Protein AF-A0A3M8ACZ8-F1 (afdb_monomer)

Secondary structure (DSSP, 8-state):
--EEEEEEEEHHHHHHHHHHHHHHT---EEE-TTT-TTSPTTEEEEEEES--HHHHHHHHHHHTSPPEEPPPTTTT--

Mean predicted aligned error: 4.16 Å

Structure (mmCIF, N/CA/C/O backbone):
data_AF-A0A3M8ACZ8-F1
#
_entry.id   AF-A0A3M8ACZ8-F1
#
loop_
_atom_site.group_PDB
_atom_site.id
_atom_site.type_symbol
_atom_site.label_atom_id
_atom_site.label_alt_id
_atom_site.label_comp_id
_atom_site.label_asym_id
_atom_site.label_entity_id
_atom_site.label_seq_id
_atom_site.pdbx_PDB_ins_code
_atom_site.Cartn_x
_atom_site.Cartn_y
_atom_site.Cartn_z
_atom_site.occupancy
_atom_site.B_iso_or_equiv
_atom_site.auth_seq_id
_atom_site.auth_comp_id
_atom_site.auth_asym_id
_atom_site.auth_atom_id
_atom_site.pdbx_PDB_model_num
ATOM 1 N N . MET A 1 1 ? 3.683 8.530 10.066 1.00 81.56 1 MET A N 1
ATOM 2 C CA . MET A 1 1 ? 2.741 7.402 10.209 1.00 81.56 1 MET A CA 1
ATOM 3 C C . MET A 1 1 ? 3.554 6.126 10.379 1.00 81.56 1 MET A C 1
ATOM 5 O O . MET A 1 1 ? 4.549 5.992 9.677 1.00 81.56 1 MET A O 1
ATOM 9 N N . GLU A 1 2 ? 3.203 5.239 11.312 1.00 88.31 2 GLU A N 1
ATOM 10 C CA . GLU A 1 2 ? 3.869 3.930 11.428 1.00 88.31 2 GLU A CA 1
ATOM 11 C C . GLU A 1 2 ? 3.477 3.065 10.226 1.00 88.31 2 GLU A C 1
ATOM 13 O O . GLU A 1 2 ? 2.289 2.867 9.988 1.00 88.31 2 GLU A O 1
ATOM 18 N N . LYS A 1 3 ? 4.455 2.613 9.436 1.00 94.88 3 LYS A N 1
ATOM 19 C CA . LYS A 1 3 ? 4.244 1.888 8.174 1.00 94.88 3 LYS A CA 1
ATOM 20 C C . LYS A 1 3 ? 4.162 0.391 8.471 1.00 94.88 3 LYS A C 1
ATOM 22 O O . LYS A 1 3 ? 5.037 -0.140 9.143 1.00 94.88 3 LYS A O 1
ATOM 27 N N . SER A 1 4 ? 3.122 -0.282 7.982 1.00 96.25 4 SER A N 1
ATOM 28 C CA . SER A 1 4 ? 2.834 -1.679 8.340 1.00 96.25 4 SER A CA 1
ATOM 29 C C . SER A 1 4 ? 2.899 -2.626 7.146 1.00 96.25 4 SER A C 1
ATOM 31 O O . SER A 1 4 ? 3.545 -3.673 7.216 1.00 96.25 4 SER A O 1
ATOM 33 N N . PHE A 1 5 ? 2.275 -2.258 6.029 1.00 97.44 5 PHE A N 1
ATOM 34 C CA . PHE A 1 5 ? 2.268 -3.069 4.814 1.00 97.44 5 PHE A CA 1
ATOM 35 C C . PHE A 1 5 ? 2.186 -2.193 3.567 1.00 97.44 5 PHE A C 1
ATOM 37 O O . PHE A 1 5 ? 1.895 -0.999 3.647 1.00 97.44 5 PHE A O 1
ATOM 44 N N . TYR A 1 6 ? 2.465 -2.775 2.405 1.00 97.88 6 TYR A N 1
ATOM 45 C CA . TYR A 1 6 ? 2.438 -2.061 1.137 1.00 97.88 6 TYR A CA 1
ATOM 46 C C . TYR A 1 6 ? 2.044 -2.957 -0.039 1.00 97.88 6 TYR A C 1
ATOM 48 O O . TYR A 1 6 ? 2.092 -4.186 0.042 1.00 97.88 6 TYR A O 1
ATOM 56 N N . TYR A 1 7 ? 1.687 -2.322 -1.155 1.00 98.06 7 TYR A N 1
ATOM 57 C CA . TYR A 1 7 ? 1.477 -2.989 -2.438 1.00 98.06 7 TYR A CA 1
ATOM 58 C C . TYR A 1 7 ? 2.356 -2.350 -3.518 1.00 98.06 7 TYR A C 1
ATOM 60 O O . TYR A 1 7 ? 2.208 -1.152 -3.773 1.00 98.06 7 TYR A O 1
ATOM 68 N N . PRO A 1 8 ? 3.235 -3.121 -4.184 1.00 97.44 8 PRO A N 1
ATOM 69 C CA . PRO A 1 8 ? 3.979 -2.640 -5.340 1.00 97.44 8 PRO A CA 1
ATOM 70 C C . PRO A 1 8 ? 3.059 -2.574 -6.563 1.00 97.44 8 PRO A C 1
ATOM 72 O O . PRO A 1 8 ? 2.416 -3.566 -6.919 1.00 97.44 8 PRO A O 1
ATOM 75 N N . VAL A 1 9 ? 2.999 -1.418 -7.212 1.00 97.25 9 VAL A N 1
ATOM 76 C CA . VAL A 1 9 ? 2.131 -1.126 -8.360 1.00 97.25 9 VAL A CA 1
ATOM 77 C C . VAL A 1 9 ? 2.905 -0.366 -9.432 1.00 97.25 9 VAL A C 1
ATOM 79 O O . VAL A 1 9 ? 3.942 0.236 -9.159 1.00 97.25 9 VAL A O 1
ATOM 82 N N . SER A 1 10 ? 2.424 -0.394 -10.671 1.00 96.19 10 SER A N 1
ATOM 83 C CA . SER A 1 10 ? 2.909 0.523 -11.708 1.00 96.19 10 SER A CA 1
ATOM 84 C C . SER A 1 10 ? 2.416 1.958 -11.471 1.00 96.19 10 SER A C 1
ATOM 86 O O . SER A 1 10 ? 1.481 2.200 -10.706 1.00 96.19 10 SER A O 1
ATOM 88 N N . TRP A 1 11 ? 3.011 2.924 -12.171 1.00 92.50 11 TRP A N 1
ATOM 89 C CA . TRP A 1 11 ? 2.594 4.331 -12.124 1.00 92.50 11 TRP A CA 1
ATOM 90 C C . TRP A 1 11 ? 1.130 4.555 -12.528 1.00 92.50 11 TRP A C 1
ATOM 92 O O . TRP A 1 11 ? 0.418 5.328 -11.884 1.00 92.50 11 TRP A O 1
ATOM 102 N N . SER A 1 12 ? 0.663 3.872 -13.576 1.00 92.50 12 SER A N 1
ATOM 103 C CA . SER A 1 12 ? -0.720 3.988 -14.056 1.00 92.50 12 SER A CA 1
ATOM 104 C C . SER A 1 12 ? -1.719 3.436 -13.038 1.00 92.50 12 SER A C 1
ATOM 106 O O . SER A 1 12 ? -2.752 4.052 -12.770 1.00 92.50 12 SER A O 1
ATOM 108 N N . GLU A 1 13 ? -1.388 2.308 -12.413 1.00 95.94 13 GLU A N 1
ATOM 109 C CA . GLU A 1 13 ? -2.173 1.723 -11.328 1.00 95.94 13 GLU A CA 1
ATOM 110 C C . GLU A 1 13 ? -2.186 2.612 -10.081 1.00 95.94 13 GLU A C 1
ATOM 112 O O . GLU A 1 13 ? -3.243 2.785 -9.477 1.00 95.94 13 GLU A O 1
ATOM 117 N N . ALA A 1 14 ? -1.049 3.215 -9.716 1.00 94.69 14 ALA A N 1
ATOM 118 C CA . ALA A 1 14 ? -0.947 4.087 -8.548 1.00 94.69 14 ALA A CA 1
ATOM 119 C C . ALA A 1 14 ? -1.943 5.250 -8.616 1.00 94.69 14 ALA A C 1
ATOM 121 O O . ALA A 1 14 ? -2.631 5.530 -7.635 1.00 94.69 14 ALA A O 1
ATOM 122 N N . HIS A 1 15 ? -2.080 5.880 -9.788 1.00 93.56 15 HIS A N 1
ATOM 123 C CA . HIS A 1 15 ? -3.047 6.958 -9.988 1.00 93.5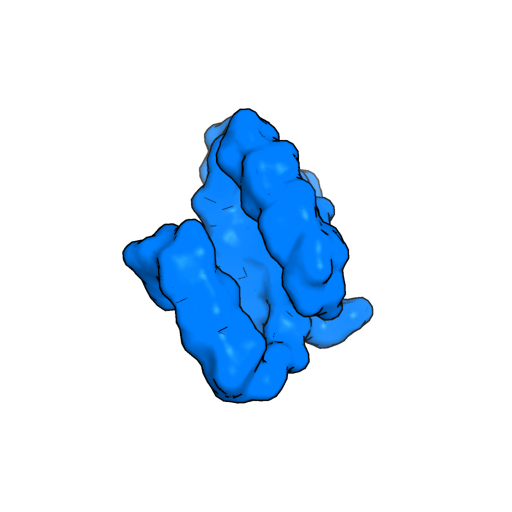6 15 HIS A CA 1
ATOM 124 C C . HIS A 1 15 ? -4.497 6.480 -9.809 1.00 93.56 15 HIS A C 1
ATOM 126 O O . HIS A 1 15 ? -5.295 7.142 -9.144 1.00 93.56 15 HIS A O 1
ATOM 132 N N . ARG A 1 16 ?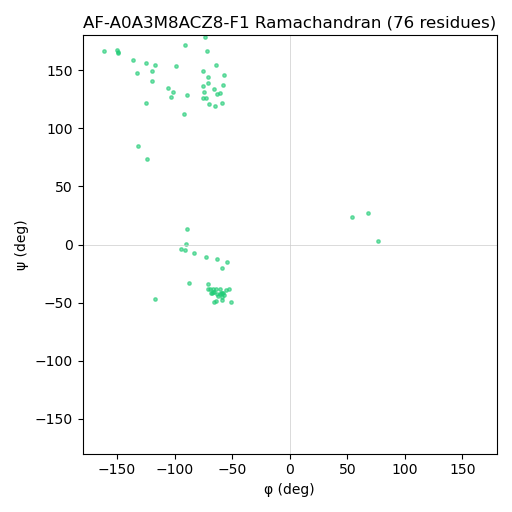 -4.831 5.299 -10.349 1.00 95.31 16 ARG A N 1
ATOM 133 C CA . ARG A 1 16 ? -6.167 4.700 -10.213 1.00 95.31 16 ARG A CA 1
ATOM 134 C C . ARG A 1 16 ? -6.494 4.363 -8.759 1.00 95.31 16 ARG A C 1
ATOM 136 O O . ARG A 1 16 ? -7.575 4.701 -8.286 1.00 95.31 16 ARG A O 1
ATOM 143 N N . TYR A 1 17 ? -5.582 3.694 -8.056 1.00 97.62 17 TYR A N 1
ATOM 144 C CA . TYR A 1 17 ? -5.802 3.305 -6.663 1.00 97.62 17 TYR A CA 1
ATOM 145 C C . TYR A 1 17 ? -5.869 4.516 -5.740 1.00 97.62 17 TYR A C 1
ATOM 147 O O . TYR A 1 17 ? -6.729 4.545 -4.868 1.00 97.62 17 TYR A O 1
ATOM 155 N N . LYS A 1 18 ? -5.041 5.539 -5.979 1.00 95.94 18 LYS A N 1
ATOM 156 C CA . LYS A 1 18 ? -5.092 6.812 -5.255 1.00 95.94 18 LYS A CA 1
ATOM 157 C C . LYS A 1 18 ? -6.502 7.404 -5.237 1.00 95.94 18 LYS A C 1
ATOM 159 O O . LYS A 1 18 ? -7.004 7.712 -4.166 1.00 95.94 18 LYS A O 1
ATOM 164 N N . ALA A 1 19 ? -7.164 7.498 -6.390 1.00 96.50 19 ALA A N 1
ATOM 165 C CA . ALA A 1 19 ? -8.516 8.054 -6.461 1.00 96.50 19 ALA A CA 1
ATOM 166 C C . ALA A 1 19 ? -9.533 7.265 -5.612 1.00 96.50 19 ALA A C 1
ATOM 168 O O . ALA A 1 19 ? -10.357 7.859 -4.922 1.00 96.50 19 ALA A O 1
ATOM 169 N N . LEU A 1 20 ? -9.452 5.931 -5.633 1.00 97.44 20 LEU A N 1
ATOM 170 C CA . LEU A 1 20 ? -10.349 5.054 -4.870 1.00 97.44 20 LEU A CA 1
ATOM 171 C C . LEU A 1 20 ? -10.069 5.115 -3.361 1.00 97.44 20 LEU A C 1
ATOM 173 O O . LEU A 1 20 ? -10.999 5.112 -2.561 1.00 97.44 20 LEU A O 1
ATOM 177 N N . LEU A 1 21 ? -8.794 5.195 -2.976 1.00 97.81 21 LEU A N 1
ATOM 178 C CA . LEU A 1 21 ? -8.364 5.324 -1.583 1.00 97.81 21 LEU A CA 1
ATOM 179 C C . LEU A 1 21 ? -8.742 6.685 -0.994 1.00 97.81 21 LEU A C 1
ATOM 181 O O . LEU A 1 21 ? -9.231 6.737 0.133 1.00 97.81 21 LEU A O 1
ATOM 185 N N . ASP A 1 22 ? -8.563 7.760 -1.768 1.00 97.19 22 ASP A N 1
ATOM 186 C CA . ASP A 1 22 ? -8.965 9.117 -1.391 1.00 97.19 22 ASP A CA 1
ATOM 187 C C . ASP A 1 22 ? -10.485 9.190 -1.166 1.00 97.19 22 ASP A C 1
ATOM 189 O O . ASP A 1 22 ? -10.934 9.781 -0.185 1.00 97.19 22 ASP A O 1
ATOM 193 N N . GLN A 1 23 ? -11.281 8.549 -2.033 1.00 96.81 23 GLN A N 1
ATOM 194 C CA . GLN A 1 23 ? -12.742 8.501 -1.907 1.00 96.81 23 GLN A CA 1
ATOM 195 C C . GLN A 1 23 ? -13.208 7.761 -0.641 1.00 96.81 23 GLN A C 1
ATOM 197 O O . GLN A 1 23 ? -14.176 8.185 -0.012 1.00 96.81 23 GLN A O 1
ATOM 202 N N . GLU A 1 24 ? -12.532 6.673 -0.269 1.00 95.56 24 GLU A N 1
ATOM 203 C CA . GLU A 1 24 ? -12.850 5.879 0.928 1.00 95.56 24 GLU A CA 1
ATOM 204 C C . GLU A 1 24 ? -12.231 6.475 2.212 1.00 95.56 24 GLU A C 1
ATOM 206 O O . GLU A 1 24 ? -12.509 6.019 3.320 1.00 95.56 24 GLU A O 1
ATOM 211 N N . GLY A 1 25 ? -11.380 7.503 2.092 1.00 95.38 25 GLY A N 1
ATOM 212 C CA . GLY A 1 25 ? -10.687 8.121 3.226 1.00 95.38 25 GLY A CA 1
ATOM 213 C C . GLY A 1 25 ? -9.651 7.203 3.883 1.00 95.38 25 GLY A C 1
ATOM 214 O O . GLY A 1 25 ? -9.375 7.325 5.080 1.00 95.38 25 GLY A O 1
ATOM 215 N N . VAL A 1 26 ? -9.089 6.258 3.126 1.00 96.81 26 VAL A N 1
ATOM 216 C CA . VAL A 1 26 ? -8.079 5.322 3.635 1.00 96.81 26 VAL A CA 1
ATOM 217 C C . VAL A 1 26 ? -6.747 6.065 3.796 1.00 96.81 26 VAL A C 1
ATOM 219 O O . VAL A 1 26 ? -6.310 6.719 2.852 1.00 96.81 26 VAL A O 1
ATOM 222 N N . PRO A 1 27 ? -6.047 5.961 4.941 1.00 96.50 27 PRO A N 1
ATOM 223 C CA . PRO A 1 27 ? -4.718 6.546 5.086 1.00 96.50 27 PRO A CA 1
ATOM 224 C C . PRO A 1 27 ? -3.676 5.738 4.300 1.00 96.50 27 PRO A C 1
ATOM 226 O O . PRO A 1 27 ? -3.536 4.530 4.506 1.00 96.50 27 PRO A O 1
ATOM 229 N N . TYR A 1 28 ? -2.914 6.405 3.432 1.00 97.62 28 TYR A N 1
ATOM 230 C CA . TYR A 1 28 ? -1.812 5.803 2.679 1.00 97.62 28 TYR A CA 1
ATOM 231 C C . TYR A 1 28 ? -0.706 6.825 2.365 1.00 97.62 28 TYR A C 1
ATOM 233 O O . TYR A 1 28 ? -0.889 8.034 2.497 1.00 97.62 28 TYR A O 1
ATOM 241 N N . GLU A 1 29 ? 0.444 6.322 1.923 1.00 97.00 29 GLU A N 1
ATOM 242 C CA . GLU A 1 29 ? 1.571 7.087 1.384 1.00 97.00 29 GLU A CA 1
ATOM 243 C C . GLU A 1 29 ? 2.047 6.421 0.085 1.00 97.00 29 GLU A C 1
ATOM 245 O O . GLU A 1 29 ? 1.963 5.200 -0.045 1.00 97.00 29 GLU A O 1
ATOM 250 N N . ILE A 1 30 ? 2.539 7.196 -0.884 1.00 96.75 30 ILE A N 1
ATOM 251 C CA . ILE A 1 30 ? 3.169 6.648 -2.093 1.00 96.75 30 ILE A CA 1
ATOM 252 C C . ILE A 1 30 ? 4.680 6.781 -1.951 1.00 96.75 30 ILE A C 1
ATOM 254 O O . ILE A 1 30 ? 5.176 7.877 -1.707 1.00 96.75 30 ILE A O 1
ATOM 258 N N . GLN A 1 31 ? 5.396 5.674 -2.130 1.00 95.81 31 GLN A N 1
ATOM 259 C CA . GLN A 1 31 ? 6.854 5.613 -2.057 1.00 95.81 31 GLN A CA 1
ATOM 260 C C . GLN A 1 31 ? 7.453 5.150 -3.376 1.00 95.81 31 GLN A C 1
ATOM 262 O O . GLN A 1 31 ? 6.925 4.259 -4.046 1.00 95.81 31 GLN A O 1
ATOM 267 N N . SER A 1 32 ? 8.569 5.771 -3.733 1.00 95.25 32 SER A N 1
ATOM 268 C CA . SER A 1 32 ? 9.386 5.399 -4.881 1.00 95.25 32 SER A CA 1
ATOM 269 C C . SER A 1 32 ? 10.470 4.390 -4.477 1.00 95.25 32 SER A C 1
ATOM 271 O O . SER A 1 32 ? 10.688 4.165 -3.282 1.00 95.25 32 SER A O 1
ATOM 273 N N . PRO A 1 33 ? 11.213 3.815 -5.438 1.00 93.94 33 PRO A N 1
ATOM 274 C CA . PRO A 1 33 ? 12.381 2.993 -5.126 1.00 93.94 33 PRO A CA 1
ATOM 275 C C . PRO A 1 3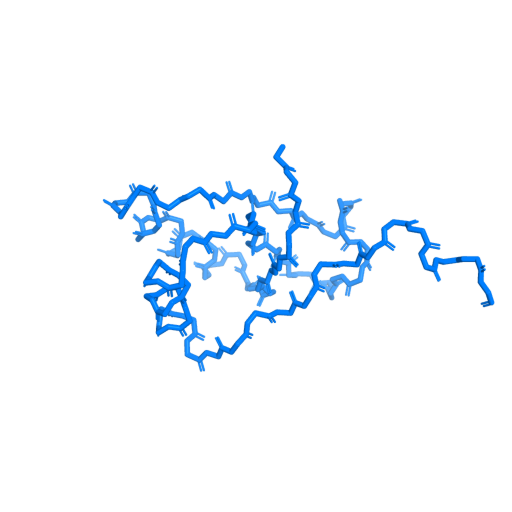3 ? 13.469 3.727 -4.321 1.00 93.94 33 PRO A C 1
ATOM 277 O O . PRO A 1 33 ? 14.274 3.076 -3.666 1.00 93.94 33 PRO A O 1
ATOM 280 N N . LEU A 1 34 ? 13.489 5.069 -4.322 1.00 90.88 34 LEU A N 1
ATOM 281 C CA . LEU A 1 34 ? 14.400 5.844 -3.469 1.00 90.88 34 LEU A CA 1
ATOM 282 C C . LEU A 1 34 ? 14.010 5.760 -1.985 1.00 90.88 34 LEU A C 1
ATOM 284 O O . LEU A 1 34 ? 14.881 5.757 -1.121 1.00 90.88 34 LEU A O 1
ATOM 288 N N . ASP A 1 35 ? 12.711 5.671 -1.697 1.00 92.56 35 ASP A N 1
ATOM 289 C CA . ASP A 1 35 ? 12.172 5.604 -0.336 1.00 92.56 35 ASP A CA 1
ATOM 290 C C . ASP A 1 35 ? 12.108 4.161 0.185 1.00 92.56 35 ASP A C 1
ATOM 292 O O . ASP A 1 35 ? 12.270 3.912 1.381 1.00 92.56 35 ASP A O 1
ATOM 296 N N . LEU A 1 36 ? 11.855 3.207 -0.718 1.00 92.12 36 LEU A N 1
ATOM 297 C CA . LEU A 1 36 ? 11.735 1.782 -0.426 1.00 92.12 36 LEU A CA 1
ATOM 298 C C . LEU A 1 36 ? 12.577 0.961 -1.428 1.00 92.12 36 LEU A C 1
ATOM 300 O O . LEU A 1 36 ? 12.036 0.456 -2.413 1.00 92.12 36 LEU A O 1
ATOM 304 N N . PRO 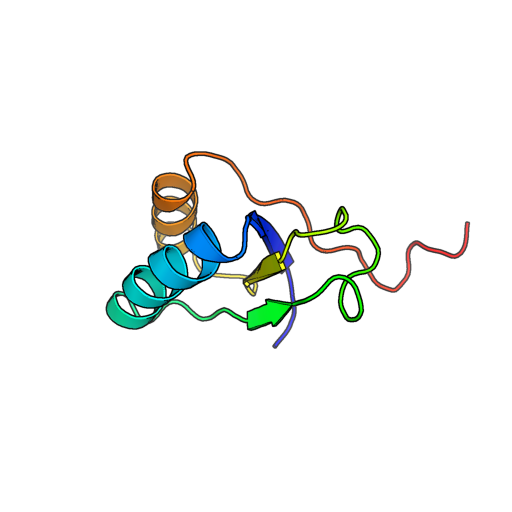A 1 37 ? 13.890 0.779 -1.172 1.00 91.94 37 PRO A N 1
ATOM 305 C CA . PRO A 1 37 ? 14.831 0.175 -2.129 1.00 91.94 37 PRO A CA 1
ATOM 306 C C . PRO A 1 37 ? 14.571 -1.286 -2.516 1.00 91.94 37 PRO A C 1
ATOM 308 O O . PRO A 1 37 ? 15.173 -1.783 -3.460 1.00 91.94 37 PRO A O 1
ATOM 311 N N . ILE A 1 38 ? 13.687 -1.991 -1.802 1.00 92.31 38 ILE A N 1
ATOM 312 C CA . ILE A 1 38 ? 13.247 -3.350 -2.164 1.00 92.31 38 ILE A CA 1
ATOM 313 C C . ILE A 1 38 ? 12.299 -3.361 -3.380 1.00 92.31 38 ILE A C 1
ATOM 315 O O . ILE A 1 38 ? 11.984 -4.424 -3.910 1.00 92.31 38 ILE A O 1
ATOM 319 N N . LEU A 1 39 ? 11.819 -2.196 -3.825 1.00 93.25 39 LEU A N 1
ATOM 320 C CA . LEU A 1 39 ? 10.968 -2.094 -5.004 1.00 93.25 39 LEU A CA 1
ATOM 321 C C . LEU A 1 39 ? 11.748 -2.348 -6.294 1.00 93.25 39 LEU A C 1
ATOM 323 O O . LEU A 1 39 ? 12.846 -1.837 -6.495 1.00 93.25 39 LEU A O 1
ATOM 327 N N . GLU A 1 40 ? 11.118 -3.087 -7.203 1.00 91.19 40 GLU A N 1
ATOM 328 C CA . GLU A 1 40 ? 11.595 -3.245 -8.574 1.00 91.19 40 GLU A CA 1
ATOM 329 C C . GLU A 1 40 ? 11.579 -1.907 -9.331 1.00 91.19 40 GLU A C 1
ATOM 331 O O . GLU A 1 40 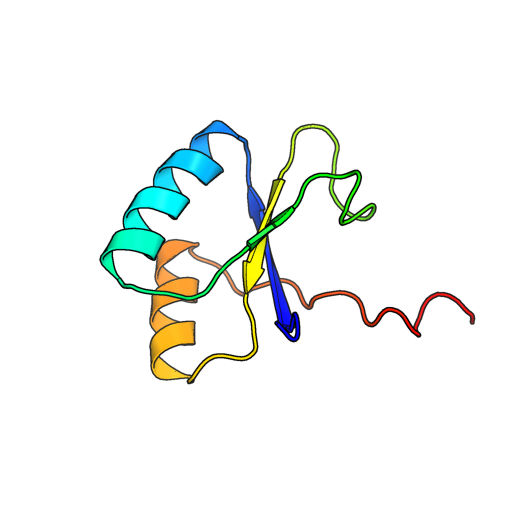? 10.770 -1.010 -9.060 1.00 91.19 40 GLU A O 1
ATOM 336 N N . GLU A 1 41 ? 12.443 -1.792 -10.339 1.00 87.69 41 GLU A N 1
ATOM 337 C CA . GLU A 1 41 ? 12.486 -0.619 -11.207 1.00 87.69 41 GLU A CA 1
ATOM 338 C C . GLU A 1 41 ? 11.130 -0.387 -11.901 1.00 87.69 41 GLU A C 1
ATOM 340 O O . GLU A 1 41 ? 10.449 -1.313 -12.345 1.00 87.69 41 GLU A O 1
ATOM 345 N N . GLY A 1 42 ? 10.700 0.876 -11.964 1.00 89.88 42 GLY A N 1
ATOM 346 C CA . GLY A 1 42 ? 9.411 1.255 -12.551 1.00 89.88 42 GLY A CA 1
ATOM 347 C C . GLY A 1 42 ? 8.184 0.976 -11.670 1.00 89.88 42 GLY A C 1
ATOM 348 O O . GLY A 1 42 ? 7.059 1.250 -12.104 1.00 89.88 42 GLY A O 1
ATOM 349 N N . LYS A 1 43 ? 8.366 0.475 -10.440 1.00 95.31 43 LYS A N 1
ATOM 350 C CA . LYS A 1 43 ? 7.290 0.308 -9.453 1.00 95.31 43 LYS A CA 1
ATOM 351 C C . LYS A 1 43 ? 7.249 1.448 -8.438 1.00 95.31 43 LYS A C 1
ATOM 353 O O . LYS A 1 43 ? 8.255 2.072 -8.117 1.00 95.31 43 LYS A O 1
ATOM 358 N N . LEU A 1 44 ? 6.054 1.671 -7.907 1.00 97.12 44 LEU A N 1
ATOM 359 C CA . LEU A 1 44 ? 5.782 2.468 -6.717 1.00 97.12 44 LEU A CA 1
ATOM 360 C C . LEU A 1 44 ? 5.173 1.570 -5.643 1.00 97.12 44 LEU A C 1
ATOM 362 O O . LEU A 1 44 ? 4.517 0.579 -5.962 1.00 97.12 44 LEU A O 1
ATOM 366 N N . ALA A 1 45 ? 5.334 1.934 -4.378 1.00 97.81 45 ALA A N 1
ATOM 367 C CA . ALA A 1 45 ? 4.599 1.327 -3.279 1.00 97.81 45 ALA A CA 1
ATOM 368 C C . AL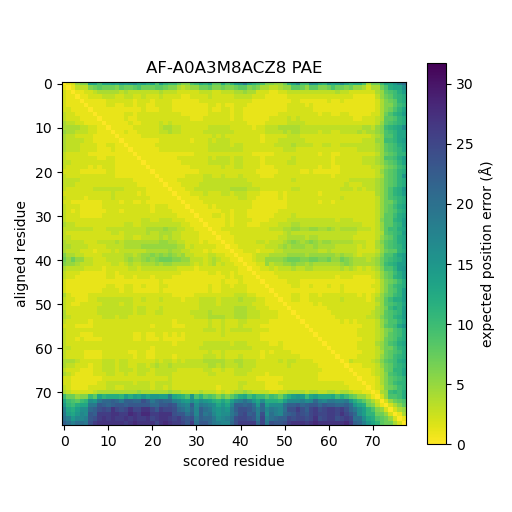A A 1 45 ? 3.457 2.233 -2.837 1.00 97.81 45 ALA A C 1
ATOM 370 O O . ALA A 1 45 ? 3.679 3.404 -2.545 1.00 97.81 45 ALA A O 1
ATOM 371 N N . ILE A 1 46 ? 2.259 1.667 -2.702 1.00 98.12 46 ILE A N 1
ATOM 372 C CA . ILE A 1 46 ? 1.209 2.264 -1.873 1.00 98.12 46 ILE A CA 1
ATOM 373 C C . ILE A 1 46 ? 1.347 1.652 -0.484 1.00 98.12 46 ILE A C 1
ATOM 375 O O . ILE A 1 46 ? 1.149 0.448 -0.314 1.00 98.12 46 ILE A O 1
ATOM 379 N N . VAL A 1 47 ? 1.745 2.475 0.480 1.00 97.94 47 VAL A N 1
ATOM 380 C CA . VAL A 1 47 ? 2.118 2.085 1.840 1.00 97.94 47 VAL A CA 1
ATOM 381 C C . VAL A 1 47 ? 1.016 2.474 2.808 1.00 97.94 47 VAL A C 1
ATOM 383 O O . VAL A 1 47 ? 0.517 3.595 2.781 1.00 97.94 47 VAL A O 1
ATOM 386 N N . PHE A 1 48 ? 0.672 1.551 3.694 1.00 97.94 48 PHE A N 1
ATOM 387 C CA . PHE A 1 48 ? -0.416 1.684 4.647 1.00 97.94 48 PHE A CA 1
ATOM 388 C C . PHE A 1 48 ? 0.100 1.595 6.083 1.00 97.94 48 PHE A C 1
ATOM 390 O O . PHE A 1 48 ? 1.076 0.878 6.352 1.00 97.94 48 PHE A O 1
ATOM 397 N N . PRO A 1 49 ? -0.558 2.283 7.029 1.00 97.06 49 PRO A N 1
ATOM 398 C CA . PRO A 1 49 ? -0.339 2.023 8.437 1.00 97.06 49 PRO A CA 1
ATOM 399 C C . PRO A 1 49 ? -0.987 0.720 8.875 1.00 97.06 49 PRO A C 1
ATOM 401 O O . PRO A 1 49 ? -1.695 0.060 8.115 1.00 97.06 49 PRO A O 1
ATOM 404 N N . SER A 1 50 ? -0.812 0.395 10.153 1.00 95.75 50 SER A N 1
ATOM 405 C CA . SER A 1 50 ? -1.758 -0.495 10.813 1.00 95.75 50 SER A CA 1
ATOM 406 C C . SER A 1 50 ? -3.158 0.127 10.740 1.00 95.75 50 SER A C 1
ATOM 408 O O . SER A 1 50 ? -3.367 1.263 11.171 1.00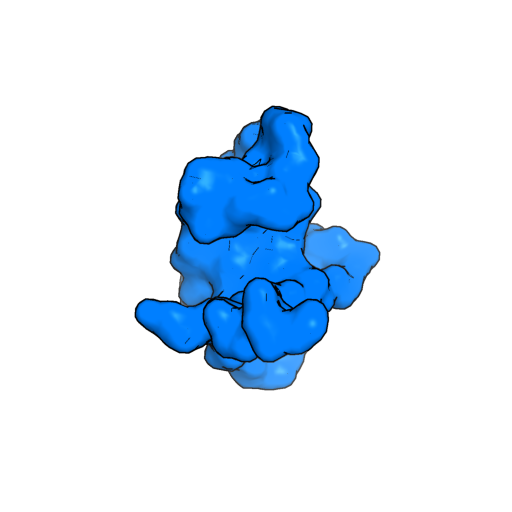 95.75 50 SER A O 1
ATOM 410 N N . ILE A 1 51 ? -4.106 -0.598 10.149 1.00 95.75 51 ILE A N 1
ATOM 411 C CA . ILE A 1 51 ? -5.496 -0.168 9.972 1.00 95.75 51 ILE A CA 1
ATOM 412 C C . ILE A 1 51 ? -6.457 -1.196 10.579 1.00 95.75 51 ILE A C 1
ATOM 414 O O . ILE A 1 51 ? -6.111 -2.376 10.684 1.00 95.75 51 ILE A O 1
ATOM 418 N N . PRO A 1 52 ? -7.688 -0.794 10.948 1.00 96.62 52 PRO A N 1
ATOM 419 C CA . PRO A 1 52 ? -8.693 -1.728 11.441 1.00 96.62 52 PRO A CA 1
ATOM 420 C C 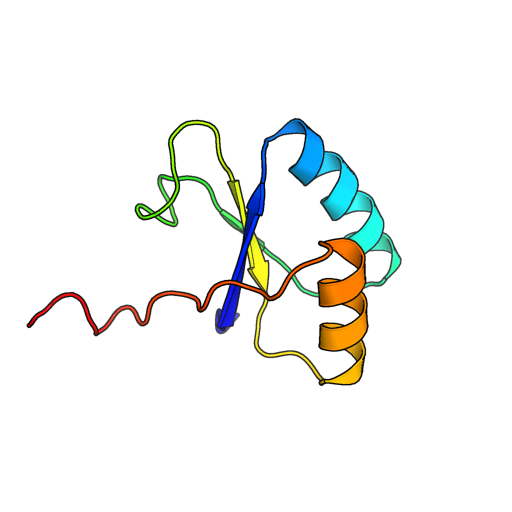. PRO A 1 52 ? -8.982 -2.853 10.439 1.00 96.62 52 PRO A C 1
ATOM 422 O O . PRO A 1 52 ? -9.038 -2.617 9.232 1.00 96.62 52 PRO A O 1
ATOM 425 N N . LEU A 1 53 ? -9.272 -4.059 10.942 1.00 95.81 53 LEU A N 1
ATOM 426 C CA . LEU A 1 53 ? -9.485 -5.261 10.122 1.00 95.81 53 LEU A CA 1
ATOM 427 C C . LEU A 1 53 ? -10.526 -5.070 9.006 1.00 95.81 53 LEU A C 1
ATOM 429 O O . LEU A 1 53 ? -10.343 -5.567 7.899 1.00 95.81 53 LEU A O 1
ATOM 433 N N . ARG A 1 54 ? -11.607 -4.325 9.275 1.00 96.31 54 ARG A N 1
ATOM 434 C CA . ARG A 1 54 ? -12.631 -4.017 8.264 1.00 96.31 54 ARG A CA 1
ATOM 435 C C . ARG A 1 54 ? -12.053 -3.214 7.097 1.00 96.31 54 ARG A C 1
ATOM 437 O O . ARG A 1 54 ? -12.334 -3.536 5.947 1.00 96.31 54 ARG A O 1
ATOM 444 N N . LEU A 1 55 ? -11.242 -2.201 7.397 1.00 96.69 55 LEU A N 1
ATOM 445 C CA . LEU A 1 55 ? -10.597 -1.377 6.380 1.00 96.69 55 LEU A CA 1
ATOM 446 C C . LEU A 1 55 ? -9.534 -2.187 5.630 1.00 96.69 55 LEU A C 1
ATOM 448 O O . LEU A 1 55 ? -9.455 -2.107 4.409 1.00 96.69 55 LEU A O 1
ATOM 452 N N . TYR A 1 56 ? -8.792 -3.050 6.333 1.00 97.12 56 TYR A N 1
ATOM 453 C CA . TYR A 1 56 ? -7.868 -3.993 5.699 1.00 97.12 56 TYR A CA 1
ATOM 454 C C . TYR A 1 56 ? -8.575 -4.933 4.718 1.00 97.12 56 TYR A C 1
ATOM 456 O O . TYR A 1 56 ? -8.102 -5.105 3.600 1.00 97.12 56 TYR A O 1
ATOM 464 N N . ALA A 1 57 ? -9.724 -5.504 5.088 1.00 97.56 57 ALA A N 1
ATOM 465 C CA . ALA A 1 57 ? -10.486 -6.386 4.204 1.00 97.56 57 ALA A CA 1
ATOM 466 C C . ALA A 1 57 ? -10.935 -5.672 2.916 1.00 97.56 57 ALA A C 1
ATOM 468 O O . ALA A 1 57 ? -10.877 -6.256 1.830 1.00 97.56 57 ALA A O 1
ATOM 469 N N . TRP A 1 58 ? -11.331 -4.401 3.024 1.00 97.69 58 TRP A N 1
ATOM 470 C CA . TRP A 1 58 ? -11.663 -3.570 1.869 1.00 97.69 58 TRP A CA 1
ATOM 471 C C . TRP A 1 58 ? -10.432 -3.311 0.988 1.00 97.69 58 TRP A C 1
ATOM 473 O O . TRP A 1 58 ? -10.468 -3.593 -0.209 1.00 97.69 58 TRP A O 1
ATOM 483 N N . VAL A 1 59 ? -9.309 -2.886 1.583 1.00 97.88 59 VAL A N 1
ATOM 484 C CA . VAL A 1 59 ? -8.044 -2.642 0.862 1.00 97.88 59 VAL A CA 1
ATOM 485 C C . VAL A 1 59 ? -7.573 -3.917 0.157 1.00 97.88 59 VAL A C 1
ATOM 487 O O . VAL A 1 59 ? -7.297 -3.905 -1.037 1.00 97.88 59 VAL A O 1
ATOM 490 N N . ARG A 1 60 ? -7.558 -5.055 0.851 1.00 97.38 60 ARG A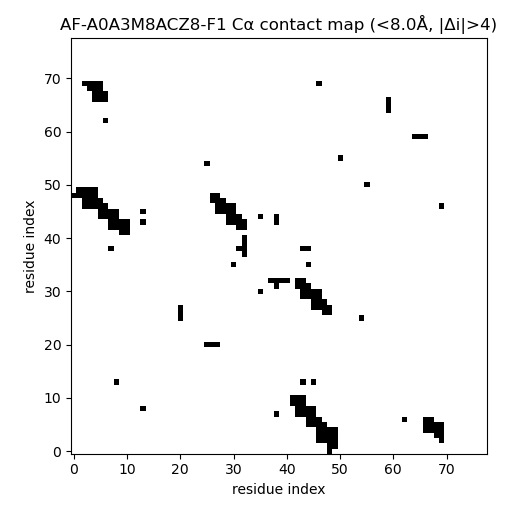 N 1
ATOM 491 C CA . ARG A 1 60 ? -7.210 -6.362 0.278 1.00 97.38 60 ARG A CA 1
ATOM 492 C C . ARG A 1 60 ? -8.080 -6.720 -0.931 1.00 97.38 60 ARG A C 1
ATOM 494 O O . ARG A 1 60 ? -7.582 -7.276 -1.906 1.00 97.38 60 ARG A O 1
ATOM 501 N N . THR A 1 61 ? -9.372 -6.396 -0.877 1.00 97.19 61 THR A N 1
ATOM 502 C CA . THR A 1 61 ? -10.301 -6.623 -1.995 1.00 97.19 61 THR A CA 1
ATOM 503 C C . THR A 1 61 ? -9.966 -5.721 -3.180 1.00 97.19 61 THR A C 1
ATOM 505 O O . THR A 1 61 ? -9.945 -6.197 -4.311 1.00 97.19 61 THR A O 1
ATOM 508 N N . LEU A 1 62 ? -9.632 -4.451 -2.928 1.00 97.19 62 LEU A N 1
ATOM 509 C CA . LEU A 1 62 ? -9.229 -3.498 -3.964 1.00 97.19 62 LEU A CA 1
ATOM 510 C C . LEU A 1 62 ? -7.988 -3.968 -4.743 1.00 97.19 62 LEU A C 1
ATOM 512 O O . LEU A 1 62 ? -7.940 -3.829 -5.964 1.00 97.19 62 LEU A O 1
ATOM 516 N N . PHE A 1 63 ? -6.999 -4.529 -4.043 1.00 96.81 63 PHE A N 1
ATOM 517 C CA . PHE A 1 63 ? -5.737 -4.991 -4.635 1.00 96.81 63 PHE A CA 1
ATOM 518 C C . PHE A 1 63 ? -5.753 -6.461 -5.083 1.00 96.81 63 PHE A C 1
ATOM 520 O O . PHE A 1 63 ? -4.770 -6.918 -5.667 1.00 96.81 63 PHE A O 1
ATOM 527 N N . TYR A 1 64 ? -6.833 -7.204 -4.818 1.00 96.12 64 TYR A N 1
ATOM 528 C CA . TYR A 1 64 ? -6.984 -8.637 -5.121 1.00 96.12 64 TYR A CA 1
ATOM 529 C C . TYR A 1 64 ? -5.874 -9.544 -4.557 1.00 96.12 64 TYR A C 1
ATOM 531 O O . TYR A 1 64 ? -5.637 -10.639 -5.066 1.00 96.12 64 TYR A O 1
ATOM 539 N N . ARG A 1 65 ? -5.180 -9.107 -3.502 1.00 96.00 65 ARG A N 1
ATOM 540 C CA . ARG A 1 65 ? -4.109 -9.859 -2.832 1.00 96.00 65 ARG A CA 1
ATOM 541 C C . ARG A 1 65 ? -3.859 -9.310 -1.434 1.00 96.00 65 ARG A C 1
ATOM 543 O O . ARG A 1 65 ? -4.309 -8.215 -1.111 1.00 96.00 65 ARG A O 1
ATOM 550 N N . ASP A 1 66 ? -3.116 -10.064 -0.634 1.00 97.19 66 ASP A N 1
ATOM 551 C CA . ASP A 1 66 ? -2.623 -9.601 0.662 1.00 97.19 66 ASP A CA 1
ATOM 552 C C . ASP A 1 66 ? -1.452 -8.620 0.509 1.00 97.19 66 ASP A C 1
ATOM 554 O O . ASP A 1 66 ? -0.683 -8.681 -0.456 1.00 97.19 66 ASP A O 1
ATOM 558 N N . GLY A 1 67 ? -1.344 -7.693 1.462 1.00 96.44 67 GLY A N 1
ATOM 559 C CA . GLY A 1 67 ? -0.276 -6.697 1.498 1.00 96.44 67 GLY A CA 1
ATOM 560 C C . GLY A 1 67 ? 1.067 -7.321 1.858 1.00 96.44 67 GLY A C 1
ATOM 561 O O . GLY A 1 67 ? 1.145 -8.220 2.697 1.00 96.44 67 GLY A O 1
ATOM 562 N N . LEU A 1 68 ? 2.143 -6.816 1.255 1.00 96.94 68 LEU A N 1
ATOM 563 C CA . LEU A 1 68 ? 3.497 -7.187 1.649 1.00 96.94 68 LEU A CA 1
ATOM 564 C C . LEU A 1 68 ? 3.848 -6.487 2.955 1.00 96.94 68 LEU A C 1
ATOM 566 O O . LEU A 1 68 ? 3.583 -5.295 3.113 1.00 96.94 68 LEU A O 1
ATOM 570 N N . ARG A 1 69 ? 4.469 -7.212 3.886 1.00 95.88 69 ARG A N 1
ATOM 571 C CA . ARG A 1 69 ? 4.924 -6.630 5.150 1.00 95.88 69 ARG A CA 1
ATOM 572 C C . ARG A 1 69 ? 5.942 -5.526 4.870 1.00 95.88 69 ARG A C 1
ATOM 574 O O . ARG A 1 69 ? 6.895 -5.743 4.122 1.00 95.88 69 ARG A O 1
ATOM 581 N N . TYR A 1 70 ? 5.742 -4.356 5.472 1.00 95.62 70 TYR A N 1
ATOM 582 C CA . TYR A 1 70 ? 6.719 -3.279 5.387 1.00 95.62 70 TYR A CA 1
ATOM 583 C C . TYR A 1 70 ? 8.004 -3.718 6.107 1.00 95.62 70 TYR A C 1
ATOM 585 O O . TYR A 1 70 ? 7.906 -4.298 7.191 1.00 95.62 70 TYR A O 1
ATOM 593 N N . PRO A 1 71 ? 9.194 -3.522 5.514 1.00 92.81 71 PRO A N 1
ATOM 594 C CA . PRO A 1 71 ? 10.429 -3.986 6.125 1.00 92.81 71 PRO A CA 1
ATOM 595 C C . PRO A 1 71 ? 10.662 -3.276 7.459 1.00 92.81 71 PRO A C 1
ATOM 597 O O . PRO A 1 71 ? 10.623 -2.047 7.536 1.00 92.81 71 PRO A O 1
ATOM 600 N N . ASP A 1 72 ? 10.930 -4.055 8.507 1.00 79.94 72 ASP A N 1
ATOM 601 C CA . ASP A 1 72 ? 11.400 -3.499 9.770 1.00 79.94 72 ASP A CA 1
ATOM 602 C C . ASP A 1 72 ? 12.775 -2.870 9.498 1.00 79.94 72 ASP A C 1
ATOM 604 O O . ASP A 1 72 ? 13.718 -3.576 9.130 1.00 79.94 72 ASP A O 1
ATOM 608 N N . THR A 1 73 ? 12.925 -1.558 9.706 1.00 62.50 73 THR A N 1
ATOM 609 C CA . THR A 1 73 ? 14.188 -0.820 9.496 1.00 62.50 73 THR A CA 1
ATOM 610 C C . THR A 1 73 ? 15.378 -1.426 10.267 1.00 62.50 73 THR A C 1
ATOM 612 O O . THR A 1 73 ? 16.531 -1.133 9.971 1.00 62.50 73 THR A O 1
ATOM 615 N N . PHE A 1 74 ? 15.110 -2.304 11.241 1.00 52.28 74 PHE A N 1
ATOM 616 C CA . PHE A 1 74 ? 16.086 -2.967 12.106 1.00 52.28 74 PHE A CA 1
ATOM 617 C C . PHE A 1 74 ? 16.551 -4.364 11.652 1.00 52.28 74 PHE A C 1
ATOM 619 O O . PHE A 1 74 ? 17.428 -4.926 12.301 1.00 52.28 74 PHE A O 1
ATOM 626 N N . SER A 1 75 ? 16.024 -4.944 10.566 1.00 48.12 75 SER A N 1
ATOM 627 C CA . SER A 1 75 ? 16.419 -6.309 10.146 1.00 48.12 75 SER A CA 1
ATOM 628 C C . SER A 1 75 ? 17.610 -6.386 9.184 1.00 48.12 75 SER A C 1
ATOM 630 O O . SER A 1 75 ? 18.017 -7.486 8.828 1.00 48.12 75 SER A O 1
ATOM 632 N N . SER A 1 76 ? 18.216 -5.262 8.783 1.00 46.66 76 SER A N 1
ATOM 633 C CA . SER A 1 76 ? 19.337 -5.280 7.825 1.00 46.66 76 SER A CA 1
ATOM 634 C C . SER A 1 76 ? 20.733 -5.421 8.457 1.00 46.66 76 SER A C 1
ATOM 636 O O . SER A 1 76 ? 21.732 -5.235 7.767 1.00 46.66 76 SER A O 1
ATOM 638 N N . PHE A 1 77 ? 20.817 -5.779 9.743 1.00 48.44 77 PHE A N 1
ATOM 639 C CA . PHE A 1 77 ? 22.066 -6.158 10.413 1.00 48.44 77 PHE A CA 1
ATOM 640 C C . PHE A 1 77 ? 21.938 -7.555 11.031 1.00 48.44 77 PHE A C 1
ATOM 642 O O . PHE A 1 77 ? 21.823 -7.700 12.250 1.00 48.44 77 PHE A O 1
ATOM 649 N N . ARG A 1 78 ? 21.944 -8.596 10.197 1.00 41.06 78 ARG A N 1
ATOM 650 C CA . ARG A 1 78 ? 22.312 -9.947 10.629 1.00 41.06 78 ARG A CA 1
ATOM 651 C C . ARG A 1 78 ? 22.904 -10.754 9.492 1.00 41.06 78 ARG A C 1
ATOM 653 O O . ARG A 1 78 ? 22.399 -10.608 8.360 1.00 41.06 78 ARG A O 1
#

Solvent-accessible surface area (backbone atoms only — not comparable to full-atom values): 4715 Å² total; per-residue (Å²): 131,68,72,40,28,28,45,81,32,44,66,73,54,46,58,57,50,47,56,56,33,60,73,72,65,55,75,70,47,82,38,45,40,89,78,41,71,88,47,57,90,80,36,32,31,49,34,24,46,81,66,59,68,71,58,44,54,51,52,32,58,75,68,75,44,82,67,44,73,45,80,63,91,77,69,86,80,124

Sequence (78 aa):
MEKSFYYPVSWSEAHRYKALLDQEGVPYEIQSPLDLPILEEGKLAIVFPSIPLRLYAWVRTLFYRDGLRYPDTFSSFR

pLDDT: mean 91.73, std 12.65, range [41.06, 98.12]

Foldseek 3Di:
DAWWFKDKDAPVVVVVVVVVCVVVVFDWDKADCVRVVVHDPRIIITTHHDDDPVVLVVVCVVVVHHTHTDDDPPPPPD

Radius of gyration: 12.46 Å; Cα contacts (8 Å, |Δi|>4): 94; chains: 1; bounding box: 35×19×26 Å

Nearest PDB structures (foldseek):
  4rww-assembly1_A  TM=6.705E-01  e=1.769E+00  Listeria monocytogenes EGD-e
  3hlu-assembly1_B  TM=5.539E-01  e=7.900E-01  Eubacterium ventriosum ATCC 27560
  4rww-assembly1_C  TM=6.917E-01  e=2.002E+00  Listeria monocytogenes EGD-e
  4rww-assembly1_B  TM=5.606E-01  e=2.412E+00  Listeria monocytogenes EGD-e
  1pba-assembly1_A  TM=4.582E-01  e=5.075E+00  Sus scrofa

Organism: NCBI:txid51101